Protein AF-A0A1J3E234-F1 (afdb_monomer_lite)

Secondary structure (DSSP, 8-state):
-PPPP-TT-TT--EEE-TT-TT--SPPP--TT--EEE-TT-------GGGGG-TT--EEE-TT-TT-------GGG-TT--EEE-TT-TT--------TT-SEEE---

Sequence (108 aa):
QSFPDTEHLDHLQVLNLCGCIGITIFPEVPPNIKELCLKGTSITEIPATIESLSRLVKLDLGNCKELLDFLVKIHNMESLEFLNLSGCTALKSFPEIPKRVGSFQYLI

Foldseek 3Di:
DADDDAQPVPPAAEDAPAQVQVHQDDHDHHLNHAEDAPHNYCHQEDDLCVCSNLNHQEDHHHLNCNHQEDPHANQNNVNHQYDHHHNNNNYDDDHPHHPHNPDYDDDD

Radius of gyration: 12.77 Å; chains: 1; bounding box: 26×24×30 Å

Organism: Noccaea caerulescens (NCBI:txid107243)

pLDDT: mean 84.5, std 12.49, range [46.28, 97.06]

Structure (mmCIF, N/CA/C/O backbone):
data_AF-A0A1J3E234-F1
#
_entry.id   AF-A0A1J3E234-F1
#
loop_
_atom_site.group_PDB
_atom_site.id
_atom_site.type_symbol
_atom_site.label_atom_id
_atom_site.label_alt_id
_atom_site.label_comp_id
_atom_site.label_asym_id
_atom_site.label_entity_id
_atom_site.label_seq_id
_atom_site.pdbx_PDB_ins_code
_atom_site.Cartn_x
_atom_site.Cartn_y
_atom_site.Cartn_z
_atom_site.occupancy
_atom_site.B_iso_or_equiv
_atom_site.auth_seq_id
_atom_site.auth_comp_id
_atom_site.auth_asym_id
_atom_site.auth_atom_id
_atom_site.pdbx_PDB_model_num
ATOM 1 N N . GLN A 1 1 ? 11.763 -3.951 -12.484 1.00 50.84 1 GLN A N 1
ATOM 2 C CA . GLN A 1 1 ? 11.201 -3.200 -13.634 1.00 50.84 1 GLN A CA 1
ATOM 3 C C . GLN A 1 1 ? 10.117 -2.302 -13.071 1.00 50.84 1 GLN A C 1
ATOM 5 O O . GLN A 1 1 ? 9.382 -2.769 -12.208 1.00 50.84 1 GLN A O 1
ATOM 10 N N . SER A 1 2 ? 10.044 -1.037 -13.483 1.00 59.34 2 SER A N 1
ATOM 11 C CA . SER A 1 2 ? 8.923 -0.179 -13.093 1.00 59.34 2 SER A CA 1
ATOM 12 C C . SER A 1 2 ? 7.654 -0.633 -13.813 1.00 59.34 2 SER A C 1
ATOM 14 O O . SER A 1 2 ? 7.700 -1.127 -14.942 1.00 59.34 2 SER A O 1
ATOM 16 N N . PHE A 1 3 ? 6.528 -0.512 -13.123 1.00 67.56 3 PHE A N 1
ATOM 17 C CA . PHE A 1 3 ? 5.208 -0.669 -13.717 1.00 67.56 3 PHE A CA 1
ATOM 18 C C . PHE A 1 3 ? 4.965 0.476 -14.732 1.00 67.56 3 PHE A C 1
ATOM 20 O O . PHE A 1 3 ? 5.539 1.552 -14.544 1.00 67.56 3 PHE A O 1
ATOM 27 N N . PRO A 1 4 ? 4.198 0.269 -15.825 1.00 71.44 4 PRO A N 1
ATOM 28 C CA . PRO A 1 4 ? 3.893 1.333 -16.779 1.00 71.44 4 PRO A CA 1
ATOM 29 C C . PRO A 1 4 ? 3.143 2.486 -16.108 1.00 71.44 4 PRO A C 1
ATOM 31 O O . PRO A 1 4 ? 2.423 2.271 -15.136 1.00 71.44 4 PRO A O 1
ATOM 34 N N . ASP A 1 5 ? 3.276 3.686 -16.666 1.00 74.00 5 ASP A N 1
ATOM 35 C CA . ASP A 1 5 ? 2.513 4.854 -16.231 1.00 74.00 5 ASP A CA 1
ATOM 36 C C . ASP A 1 5 ? 1.001 4.590 -16.371 1.00 74.00 5 ASP A C 1
ATOM 38 O O . ASP A 1 5 ? 0.520 4.152 -17.423 1.00 74.00 5 ASP A O 1
ATOM 42 N N . THR A 1 6 ? 0.260 4.827 -15.285 1.00 78.88 6 THR A N 1
ATOM 43 C CA . THR A 1 6 ? -1.203 4.702 -15.242 1.00 78.88 6 THR A CA 1
ATOM 44 C C . THR A 1 6 ? -1.921 5.982 -14.831 1.00 78.88 6 THR A C 1
ATOM 46 O O . THR A 1 6 ? -3.145 5.957 -14.694 1.00 78.88 6 THR A O 1
ATOM 49 N N . GLU A 1 7 ? -1.211 7.107 -14.702 1.00 72.88 7 GLU A N 1
ATOM 50 C CA . GLU A 1 7 ? -1.788 8.386 -14.267 1.00 72.88 7 GLU A CA 1
ATOM 51 C C . GLU A 1 7 ? -2.931 8.851 -15.177 1.00 72.88 7 GLU A C 1
ATOM 53 O O . GLU A 1 7 ? -3.922 9.399 -14.705 1.00 72.88 7 GLU A O 1
ATOM 58 N N . HIS A 1 8 ? -2.833 8.549 -16.473 1.00 82.12 8 HIS A N 1
ATOM 59 C CA . HIS A 1 8 ? -3.806 8.929 -17.500 1.00 82.12 8 HIS A CA 1
ATOM 60 C C . HIS A 1 8 ? -5.032 8.000 -17.578 1.00 82.12 8 HIS A C 1
ATOM 62 O O . HIS A 1 8 ? -5.911 8.186 -18.422 1.00 82.12 8 HIS A O 1
ATOM 68 N N . LEU A 1 9 ? -5.093 6.945 -16.758 1.00 87.12 9 LEU A N 1
ATOM 69 C CA . LEU A 1 9 ? -6.193 5.982 -16.778 1.00 87.12 9 LEU A CA 1
ATOM 70 C C . LEU A 1 9 ? -7.340 6.445 -15.868 1.00 87.12 9 LEU A C 1
ATOM 72 O O . LEU A 1 9 ? -7.678 5.796 -14.876 1.00 87.12 9 LEU A O 1
ATOM 76 N N . ASP A 1 10 ? -8.004 7.533 -16.262 1.00 85.25 10 ASP A N 1
ATOM 77 C CA . ASP A 1 10 ? -9.043 8.248 -15.491 1.00 85.25 10 ASP A CA 1
ATOM 78 C C . ASP A 1 10 ? -10.262 7.400 -15.078 1.00 85.25 10 ASP A C 1
ATOM 80 O O . ASP A 1 10 ? -11.072 7.789 -14.226 1.00 85.25 10 ASP A O 1
ATOM 84 N N . HIS A 1 11 ? -10.407 6.201 -15.646 1.00 92.19 11 HIS A N 1
ATOM 85 C CA . HIS A 1 11 ? -11.463 5.242 -15.314 1.00 92.19 11 HIS A CA 1
ATOM 86 C C . HIS A 1 11 ? -10.972 3.976 -14.596 1.00 92.19 11 HIS A C 1
ATOM 88 O O . HIS A 1 11 ? -11.803 3.162 -14.185 1.00 92.19 11 HIS A O 1
ATOM 94 N N . LEU A 1 12 ? -9.660 3.801 -14.412 1.00 93.69 12 LEU A N 1
ATOM 95 C CA . LEU A 1 12 ? -9.089 2.657 -13.707 1.00 93.69 12 LEU A CA 1
ATOM 96 C C . LEU A 1 12 ? -9.463 2.668 -12.219 1.00 93.69 12 LEU A C 1
ATOM 98 O O . LEU A 1 12 ? -8.994 3.491 -11.444 1.00 93.69 12 LEU A O 1
ATOM 102 N N . GLN A 1 13 ? -10.292 1.712 -11.806 1.00 96.12 13 GLN A N 1
ATOM 103 C CA . GLN A 1 13 ? -10.716 1.570 -10.405 1.00 96.12 13 GLN A CA 1
ATOM 104 C C . GLN A 1 13 ? -10.056 0.389 -9.694 1.00 96.12 13 GLN A C 1
ATOM 106 O O . GLN A 1 13 ? -10.007 0.369 -8.468 1.00 96.12 13 GLN A O 1
ATOM 111 N N . VAL A 1 14 ? -9.561 -0.595 -10.443 1.00 96.56 14 VAL A N 1
ATOM 112 C CA . VAL A 1 14 ? -8.983 -1.823 -9.896 1.00 96.56 14 VAL A CA 1
ATOM 113 C C . VAL A 1 14 ? -7.655 -2.078 -10.580 1.00 96.56 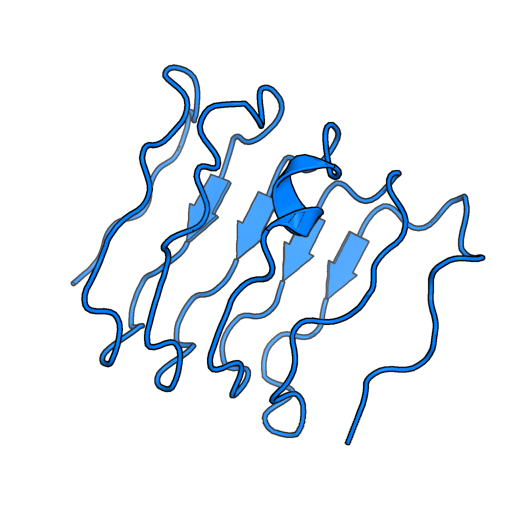14 VAL A C 1
ATOM 115 O O . VAL A 1 14 ? -7.605 -2.191 -11.805 1.00 96.56 14 VAL A O 1
ATOM 118 N N . LEU A 1 15 ? -6.599 -2.208 -9.784 1.00 95.06 15 LEU A N 1
ATOM 119 C CA . LEU A 1 15 ? -5.277 -2.589 -10.251 1.00 95.06 15 LEU A CA 1
ATOM 120 C C . LEU A 1 15 ? -4.802 -3.820 -9.479 1.00 95.06 15 LEU A C 1
ATOM 122 O O . LEU A 1 15 ? -4.666 -3.802 -8.255 1.00 95.06 15 LEU A O 1
ATOM 126 N N . ASN A 1 16 ? -4.554 -4.905 -10.210 1.00 95.88 16 ASN A N 1
ATOM 127 C CA . ASN A 1 16 ? -4.073 -6.160 -9.654 1.00 95.88 16 ASN A CA 1
ATOM 128 C C . ASN A 1 16 ? -2.667 -6.466 -10.173 1.00 95.88 16 ASN A C 1
ATOM 130 O O . ASN A 1 16 ? -2.484 -6.726 -11.360 1.00 95.88 16 ASN A O 1
ATOM 134 N N . LEU A 1 17 ? -1.705 -6.467 -9.255 1.00 95.19 17 LEU A N 1
ATOM 135 C CA . LEU A 1 17 ? -0.300 -6.791 -9.488 1.00 95.19 17 LEU A CA 1
ATOM 136 C C . LEU A 1 17 ? 0.166 -7.915 -8.554 1.00 95.19 17 LEU A C 1
ATOM 138 O O . LEU A 1 17 ? 1.354 -8.021 -8.237 1.00 95.19 17 LEU A O 1
ATOM 142 N N . CYS A 1 18 ? -0.767 -8.745 -8.068 1.00 96.00 18 CYS A N 1
ATOM 143 C CA . CYS A 1 18 ? -0.426 -9.812 -7.143 1.00 96.00 18 CYS A CA 1
ATOM 144 C C . CYS A 1 18 ? 0.622 -10.7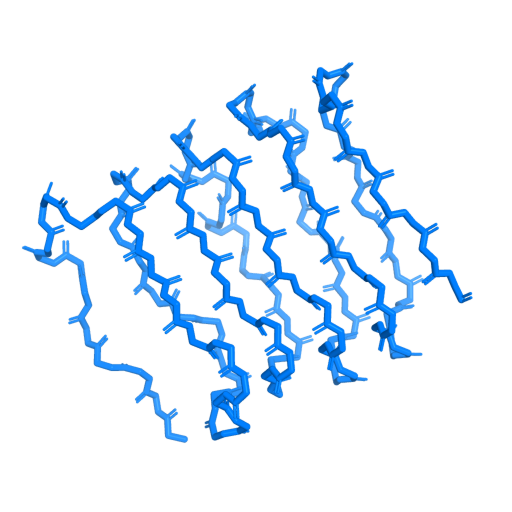55 -7.788 1.00 96.00 18 CYS A C 1
ATOM 146 O O . CYS A 1 18 ? 0.449 -11.222 -8.914 1.00 96.00 18 CYS A O 1
ATOM 148 N N . GLY A 1 19 ? 1.692 -11.076 -7.060 1.00 95.56 19 GLY A N 1
ATOM 149 C CA . GLY A 1 19 ? 2.755 -11.991 -7.493 1.00 95.56 19 GLY A CA 1
ATOM 150 C C . GLY A 1 19 ? 3.759 -11.399 -8.486 1.00 95.56 19 GLY A C 1
ATOM 151 O O . GLY A 1 19 ? 4.657 -12.113 -8.938 1.00 95.56 19 GLY A O 1
ATOM 152 N N . CYS A 1 20 ? 3.656 -10.111 -8.823 1.00 94.44 20 CYS A N 1
ATOM 153 C CA . CYS A 1 20 ? 4.624 -9.427 -9.676 1.00 94.44 20 CYS A CA 1
ATOM 154 C C . CYS A 1 20 ? 5.927 -9.126 -8.909 1.00 94.44 20 CYS A C 1
ATOM 156 O O . CYS A 1 20 ? 6.202 -7.983 -8.555 1.00 94.44 20 CYS A O 1
ATOM 158 N N . ILE A 1 21 ? 6.766 -10.144 -8.692 1.00 91.62 21 ILE A N 1
ATOM 159 C CA . ILE A 1 21 ? 8.034 -10.037 -7.936 1.00 91.62 21 ILE A CA 1
ATOM 160 C C . ILE A 1 21 ? 9.030 -9.014 -8.512 1.00 91.62 21 ILE A C 1
ATOM 162 O O . ILE A 1 21 ? 9.919 -8.545 -7.816 1.00 91.62 21 ILE A O 1
ATOM 166 N N . GLY A 1 22 ? 8.892 -8.648 -9.791 1.00 92.62 22 GLY A N 1
ATOM 167 C CA . GLY A 1 22 ? 9.731 -7.630 -10.429 1.00 92.62 22 GLY A CA 1
ATOM 168 C C . GLY A 1 22 ? 9.382 -6.188 -10.046 1.00 92.62 22 GLY A C 1
ATOM 169 O O . GLY A 1 22 ? 10.123 -5.278 -10.437 1.00 92.62 22 GLY A O 1
ATOM 170 N N . ILE A 1 23 ? 8.268 -5.986 -9.331 1.00 92.12 23 ILE A N 1
ATOM 171 C CA . ILE A 1 23 ? 7.819 -4.698 -8.802 1.00 92.12 23 ILE A CA 1
ATOM 172 C C . ILE A 1 23 ? 8.438 -4.517 -7.421 1.00 92.12 23 ILE A C 1
ATOM 174 O O . ILE A 1 23 ? 8.037 -5.159 -6.452 1.00 92.12 23 ILE A O 1
ATOM 178 N N . THR A 1 24 ? 9.435 -3.642 -7.372 1.00 92.25 24 THR A N 1
ATOM 179 C CA . THR A 1 24 ? 10.195 -3.299 -6.163 1.00 92.25 24 THR A CA 1
ATOM 180 C C . THR A 1 24 ? 9.910 -1.881 -5.675 1.00 92.25 24 THR A C 1
ATOM 182 O O . THR A 1 24 ? 10.256 -1.524 -4.557 1.00 92.25 24 THR A O 1
ATOM 185 N N . ILE A 1 25 ? 9.277 -1.066 -6.520 1.00 90.38 25 ILE A N 1
ATOM 186 C CA . ILE A 1 25 ? 8.874 0.311 -6.238 1.00 90.38 25 ILE A CA 1
ATOM 187 C C . ILE A 1 25 ? 7.349 0.336 -6.253 1.00 90.38 25 ILE A C 1
ATOM 189 O O . ILE A 1 25 ? 6.733 -0.306 -7.109 1.00 90.38 25 ILE A O 1
ATOM 193 N N . PHE A 1 26 ? 6.745 1.054 -5.308 1.00 90.75 26 PHE A N 1
ATOM 194 C CA . PHE A 1 26 ? 5.300 1.243 -5.283 1.00 90.75 26 PHE A CA 1
ATOM 195 C C . PHE A 1 26 ? 4.832 1.898 -6.599 1.00 90.75 26 PHE A C 1
ATOM 197 O O . PHE A 1 26 ? 5.424 2.896 -7.010 1.00 90.75 26 PHE A O 1
ATOM 204 N N . PRO A 1 27 ? 3.813 1.354 -7.288 1.00 89.44 27 PRO A N 1
ATOM 205 C CA . PRO A 1 27 ? 3.375 1.899 -8.568 1.00 89.44 27 PRO A CA 1
ATOM 206 C C . PRO A 1 27 ? 2.676 3.250 -8.393 1.00 89.44 27 PRO A C 1
ATOM 208 O O . PRO A 1 27 ? 1.854 3.419 -7.492 1.00 89.44 27 PRO A O 1
ATOM 211 N N . GLU A 1 28 ? 2.947 4.188 -9.296 1.00 87.50 28 GLU A N 1
ATOM 212 C CA . GLU A 1 28 ? 2.128 5.391 -9.443 1.00 87.50 28 GLU A CA 1
ATOM 213 C C . GLU A 1 28 ? 0.768 4.991 -10.026 1.00 87.50 28 GLU A C 1
ATOM 215 O O . GLU A 1 28 ? 0.687 4.309 -11.053 1.00 87.50 28 GLU A O 1
ATOM 220 N N . VAL A 1 29 ? -0.303 5.356 -9.319 1.00 89.69 29 VAL A N 1
ATOM 221 C CA . VAL A 1 29 ? -1.682 4.976 -9.643 1.00 89.69 29 VAL A CA 1
ATOM 222 C C . VAL A 1 29 ? -2.584 6.206 -9.639 1.00 89.69 29 VAL A C 1
ATOM 224 O O . VAL A 1 29 ? -2.380 7.110 -8.824 1.00 89.69 29 VAL A O 1
ATOM 227 N N . PRO A 1 30 ? -3.604 6.249 -10.509 1.00 90.19 30 PRO A N 1
ATOM 228 C CA . PRO A 1 30 ? -4.480 7.404 -10.603 1.00 90.19 30 PRO A CA 1
ATOM 229 C C . PRO A 1 30 ? -5.395 7.519 -9.362 1.00 90.19 30 PRO A C 1
ATOM 231 O O . PRO A 1 30 ? -5.736 6.516 -8.721 1.00 90.19 30 PRO A O 1
ATOM 234 N N . PRO A 1 31 ? -5.847 8.736 -9.002 1.00 89.31 31 PRO A N 1
ATOM 235 C CA . PRO A 1 31 ? -6.563 9.005 -7.745 1.00 89.31 31 PRO A CA 1
ATOM 236 C C . PRO A 1 31 ? -7.972 8.387 -7.675 1.00 89.31 31 PRO A C 1
ATOM 238 O O . PRO A 1 31 ? -8.617 8.372 -6.625 1.00 89.31 31 PRO A O 1
ATOM 241 N N . ASN A 1 32 ? -8.488 7.896 -8.801 1.00 93.00 32 ASN A N 1
ATOM 242 C CA . ASN A 1 32 ? -9.776 7.216 -8.925 1.00 93.00 32 ASN A CA 1
ATOM 243 C C . ASN A 1 32 ? -9.734 5.728 -8.526 1.00 93.00 32 ASN A C 1
ATOM 245 O O . ASN A 1 32 ? -10.800 5.098 -8.497 1.00 93.00 32 ASN A O 1
ATOM 249 N N . ILE A 1 33 ? -8.550 5.186 -8.216 1.00 94.94 33 ILE A N 1
ATOM 250 C CA . ILE A 1 33 ? -8.374 3.793 -7.812 1.00 94.94 33 ILE A CA 1
ATOM 251 C C . ILE A 1 33 ? -9.160 3.483 -6.527 1.00 94.94 33 ILE A C 1
ATOM 253 O O . ILE A 1 33 ? -9.217 4.277 -5.587 1.00 94.94 33 ILE A O 1
ATOM 257 N N . LYS A 1 34 ? -9.786 2.307 -6.496 1.00 96.50 34 LYS A N 1
ATOM 258 C CA . LYS A 1 34 ? -10.566 1.784 -5.366 1.00 96.50 34 LYS A CA 1
ATOM 259 C C . LYS A 1 34 ? -9.966 0.510 -4.793 1.00 96.50 34 LYS A C 1
ATOM 261 O O . LYS A 1 34 ? -10.027 0.303 -3.586 1.00 96.50 34 LYS A O 1
ATOM 266 N N . GLU A 1 35 ? -9.378 -0.330 -5.637 1.00 96.94 35 GLU A N 1
ATOM 267 C CA . GLU A 1 35 ? -8.738 -1.570 -5.208 1.00 96.94 35 GLU A CA 1
ATOM 268 C C . GLU A 1 35 ? -7.327 -1.680 -5.776 1.00 96.94 35 GLU A C 1
ATOM 270 O O . GLU A 1 35 ? -7.128 -1.602 -6.991 1.00 96.94 35 GLU A O 1
ATOM 275 N N . LEU A 1 36 ? -6.362 -1.914 -4.890 1.00 95.75 36 LEU A N 1
ATOM 276 C CA . LEU A 1 36 ? -4.961 -2.116 -5.234 1.00 95.75 36 LEU A CA 1
ATOM 277 C C . LEU A 1 36 ? -4.457 -3.421 -4.604 1.00 95.75 36 LEU A C 1
ATOM 279 O O . LEU A 1 36 ? -4.351 -3.527 -3.379 1.00 95.75 36 LEU A O 1
ATOM 283 N N . CYS A 1 37 ? -4.146 -4.422 -5.438 1.00 97.06 37 CYS A N 1
ATOM 284 C CA . CYS A 1 37 ? -3.425 -5.620 -4.997 1.00 97.06 37 CYS A CA 1
ATOM 285 C C . CYS A 1 37 ? -1.948 -5.532 -5.367 1.00 97.06 37 CYS A C 1
ATOM 287 O O . CYS A 1 37 ? -1.598 -5.560 -6.545 1.00 97.06 37 CYS A O 1
ATOM 289 N N . LEU A 1 38 ? -1.098 -5.539 -4.347 1.00 95.81 38 LEU A N 1
ATOM 290 C CA . LEU A 1 38 ? 0.357 -5.659 -4.429 1.00 95.81 38 LEU A CA 1
ATOM 291 C C . LEU A 1 38 ? 0.859 -6.918 -3.706 1.00 95.81 38 LEU A C 1
ATOM 293 O O . LEU A 1 38 ? 2.054 -7.065 -3.464 1.00 95.81 38 LEU A O 1
ATOM 297 N N . LYS A 1 39 ? -0.046 -7.842 -3.361 1.00 96.25 39 LYS A N 1
ATOM 298 C CA . LYS A 1 39 ? 0.258 -9.076 -2.637 1.00 96.25 39 LYS A CA 1
ATOM 299 C C . LYS A 1 39 ? 1.406 -9.844 -3.295 1.00 96.25 39 LYS A C 1
ATOM 301 O O . LYS A 1 39 ? 1.302 -10.234 -4.454 1.00 96.25 39 LYS A O 1
ATOM 306 N N . GLY A 1 40 ? 2.462 -10.143 -2.546 1.00 96.56 40 GLY A N 1
ATOM 307 C CA . GLY A 1 40 ? 3.602 -10.931 -3.020 1.00 96.56 40 GLY A CA 1
ATOM 308 C C . GLY A 1 40 ? 4.500 -10.202 -4.022 1.00 96.56 40 GLY A C 1
ATOM 309 O O . GLY A 1 40 ? 5.216 -10.863 -4.771 1.00 96.56 40 GLY A O 1
ATOM 310 N N . THR A 1 41 ? 4.442 -8.870 -4.066 1.00 96.12 41 THR A N 1
ATOM 311 C CA . THR A 1 41 ? 5.460 -8.041 -4.732 1.00 96.12 41 THR A CA 1
ATOM 312 C C . THR A 1 41 ? 6.690 -7.872 -3.829 1.00 96.12 41 THR A C 1
ATOM 314 O O . THR A 1 41 ? 6.651 -8.203 -2.640 1.00 96.12 41 THR A O 1
ATOM 317 N N . SER A 1 42 ? 7.784 -7.351 -4.388 1.00 95.38 42 SER A N 1
ATOM 318 C CA . SER A 1 42 ? 9.033 -7.057 -3.666 1.00 95.38 42 SER A CA 1
ATOM 319 C C . SER A 1 42 ? 9.148 -5.573 -3.302 1.00 95.38 42 SER A C 1
ATOM 321 O O . SER A 1 42 ? 10.247 -5.032 -3.220 1.00 95.38 42 SER A O 1
ATOM 323 N N . ILE A 1 43 ? 8.020 -4.877 -3.124 1.00 93.44 43 ILE A N 1
ATOM 324 C CA . ILE A 1 43 ? 8.037 -3.482 -2.677 1.00 93.44 43 ILE A CA 1
ATOM 325 C C . ILE A 1 43 ? 8.699 -3.374 -1.301 1.00 93.44 43 ILE A C 1
ATOM 327 O O . ILE A 1 43 ? 8.430 -4.174 -0.402 1.00 93.44 43 ILE A O 1
ATOM 331 N N . THR A 1 44 ? 9.550 -2.367 -1.139 1.00 91.75 44 THR A N 1
ATOM 332 C CA . THR A 1 44 ? 10.294 -2.140 0.108 1.00 91.75 44 THR A CA 1
ATOM 333 C C . THR A 1 44 ? 9.680 -1.050 0.976 1.00 91.75 44 THR A C 1
ATOM 335 O O . THR A 1 44 ? 9.878 -1.042 2.191 1.00 91.75 44 THR A O 1
ATOM 338 N N . GLU A 1 45 ? 8.921 -0.143 0.363 1.00 89.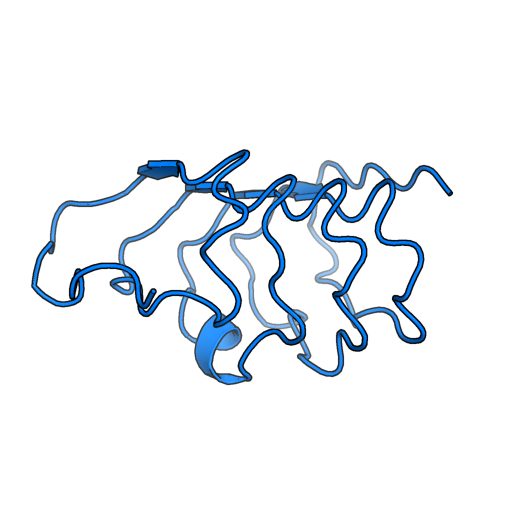88 45 GLU A N 1
ATOM 339 C CA . GLU A 1 45 ? 8.323 1.024 1.004 1.00 89.88 45 GLU A CA 1
ATOM 340 C C . GLU A 1 45 ? 6.978 1.395 0.369 1.00 89.88 45 GLU A C 1
ATOM 342 O O . GLU A 1 45 ? 6.676 1.028 -0.770 1.00 89.88 45 GLU A O 1
ATOM 347 N N . ILE A 1 46 ? 6.179 2.148 1.125 1.00 88.69 46 ILE A N 1
ATOM 348 C CA . ILE A 1 46 ? 4.942 2.771 0.656 1.00 88.69 46 ILE A CA 1
ATOM 349 C C . ILE A 1 46 ? 5.160 4.287 0.670 1.00 88.69 46 ILE A C 1
ATOM 351 O O . ILE A 1 46 ? 5.585 4.820 1.698 1.00 88.69 46 ILE A O 1
ATOM 355 N N . PRO A 1 47 ? 4.876 5.002 -0.429 1.00 87.25 47 PRO A N 1
ATOM 356 C CA . PRO A 1 47 ? 5.087 6.437 -0.496 1.00 87.25 47 PRO A CA 1
ATOM 357 C C . PRO A 1 47 ? 4.016 7.186 0.304 1.00 87.25 47 PRO A C 1
ATOM 359 O O . PRO A 1 47 ? 2.853 6.783 0.353 1.00 87.25 47 PRO A O 1
ATOM 362 N N . ALA A 1 48 ? 4.384 8.341 0.865 1.00 83.50 48 ALA A N 1
ATOM 363 C CA . ALA A 1 48 ? 3.447 9.220 1.574 1.00 83.50 48 ALA A CA 1
ATOM 364 C C . ALA A 1 48 ? 2.275 9.685 0.685 1.00 83.50 48 ALA A C 1
ATOM 366 O O . ALA A 1 48 ? 1.184 9.964 1.175 1.00 83.50 48 ALA A O 1
ATOM 367 N N . THR A 1 49 ? 2.471 9.711 -0.638 1.00 85.06 49 THR A N 1
ATOM 368 C CA . THR A 1 49 ? 1.439 10.062 -1.621 1.00 85.06 49 THR A CA 1
ATOM 369 C C . THR A 1 49 ? 0.257 9.096 -1.641 1.00 85.06 49 THR A C 1
ATOM 371 O O . THR A 1 49 ? -0.792 9.471 -2.163 1.00 85.06 49 THR A O 1
ATOM 374 N N . ILE A 1 50 ? 0.350 7.904 -1.035 1.00 88.31 50 ILE A N 1
ATOM 375 C CA . ILE A 1 50 ? -0.795 6.987 -0.911 1.00 88.31 50 ILE A CA 1
ATOM 376 C C . ILE A 1 50 ? -1.984 7.635 -0.177 1.00 88.31 50 ILE A C 1
ATOM 378 O O . ILE A 1 50 ? -3.131 7.291 -0.452 1.00 88.31 50 ILE A O 1
ATOM 382 N N . GLU A 1 51 ? -1.734 8.623 0.695 1.00 86.12 51 GLU A N 1
ATOM 383 C CA . GLU A 1 51 ? -2.780 9.388 1.388 1.00 86.12 51 GLU A CA 1
ATOM 384 C C . GLU A 1 51 ? -3.670 10.181 0.412 1.00 86.12 51 GLU A C 1
ATOM 386 O O . GLU A 1 51 ? -4.821 10.479 0.725 1.00 86.12 51 GLU A O 1
ATOM 391 N N . SER A 1 52 ? -3.176 10.479 -0.798 1.00 87.12 52 SER A N 1
ATOM 392 C CA . SER A 1 52 ? -3.960 11.139 -1.853 1.00 87.12 52 SER A CA 1
ATOM 393 C C . SER A 1 52 ? -5.015 10.225 -2.490 1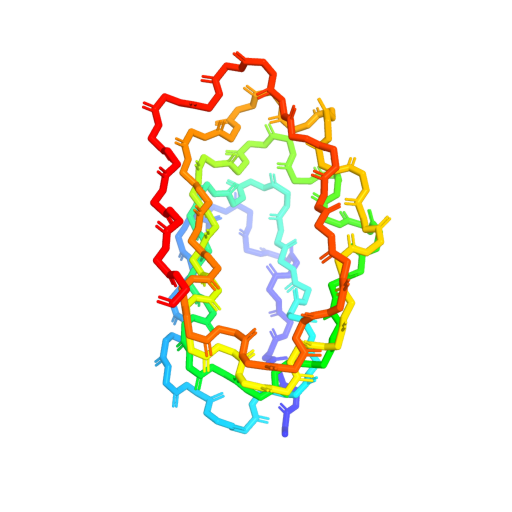.00 87.12 52 SER A C 1
ATOM 395 O O . SER A 1 52 ? -5.964 10.718 -3.109 1.00 87.12 52 SER A O 1
ATOM 397 N N . LEU A 1 53 ? -4.910 8.903 -2.297 1.00 90.69 53 LEU A N 1
ATOM 398 C CA . LEU A 1 53 ? -5.848 7.906 -2.817 1.00 90.69 53 LEU A CA 1
ATOM 399 C C . LEU A 1 53 ? -7.118 7.844 -1.954 1.00 90.69 53 LEU A C 1
ATOM 401 O O . LEU A 1 53 ? -7.486 6.808 -1.403 1.00 90.69 53 LEU A O 1
ATOM 405 N N . SER A 1 54 ? -7.817 8.975 -1.853 1.00 89.25 54 SER A N 1
ATOM 406 C CA . SER A 1 54 ? -9.014 9.174 -1.018 1.00 89.25 54 SER A CA 1
ATOM 407 C C . SER A 1 54 ? -10.173 8.215 -1.322 1.00 89.25 54 SER A C 1
ATOM 409 O O . SER A 1 54 ? -11.067 8.049 -0.492 1.00 89.25 54 SER A O 1
ATOM 411 N N . ARG A 1 55 ? -10.167 7.574 -2.498 1.00 93.31 55 ARG A N 1
ATOM 412 C CA . ARG A 1 55 ? -11.187 6.615 -2.956 1.00 93.31 55 ARG A CA 1
ATOM 413 C C . ARG A 1 55 ? -10.782 5.154 -2.767 1.00 93.31 55 ARG A C 1
ATOM 415 O O . ARG A 1 55 ? -11.587 4.279 -3.085 1.00 93.31 55 ARG A O 1
ATOM 422 N N . LEU A 1 56 ? -9.572 4.887 -2.271 1.00 93.62 56 LEU A N 1
ATOM 423 C CA . LEU A 1 56 ? -9.077 3.533 -2.067 1.00 93.62 56 LEU A CA 1
ATOM 424 C C . LEU A 1 56 ? -9.868 2.852 -0.947 1.00 93.62 56 LEU A C 1
ATOM 426 O O . LEU A 1 56 ? -9.846 3.291 0.198 1.00 93.62 56 LEU A O 1
ATOM 430 N N . VAL A 1 57 ? -10.546 1.764 -1.298 1.00 93.88 57 VAL A N 1
ATOM 431 C CA . VAL A 1 57 ? -11.339 0.920 -0.396 1.00 93.88 57 VAL A CA 1
ATOM 432 C C . VAL A 1 57 ? -10.534 -0.290 0.067 1.00 93.88 57 VAL A C 1
ATOM 434 O O . VAL A 1 57 ? -10.662 -0.732 1.209 1.00 93.88 57 VAL A O 1
ATOM 437 N N . LYS A 1 58 ? -9.666 -0.815 -0.803 1.00 93.12 58 LYS A N 1
ATOM 438 C CA . LYS A 1 58 ? -8.921 -2.050 -0.562 1.00 93.12 58 LYS A CA 1
ATOM 439 C C . LYS A 1 58 ? -7.449 -1.909 -0.924 1.00 93.12 58 LYS A C 1
ATOM 441 O O . LYS A 1 58 ? -7.119 -1.650 -2.082 1.00 93.12 58 LYS A O 1
ATOM 446 N N . LEU A 1 59 ? -6.586 -2.197 0.047 1.00 93.25 59 L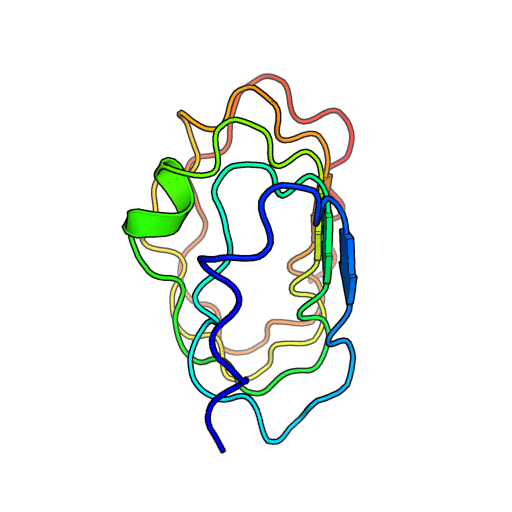EU A N 1
ATOM 447 C CA . LEU A 1 59 ? -5.141 -2.313 -0.129 1.00 93.25 59 LEU A CA 1
ATOM 448 C C . LEU A 1 59 ? -4.662 -3.695 0.336 1.00 93.25 59 LEU A C 1
ATOM 450 O O . LEU A 1 59 ? -4.689 -4.006 1.528 1.00 93.25 59 LEU A O 1
ATOM 454 N N . ASP A 1 60 ? -4.226 -4.538 -0.601 1.00 94.62 60 ASP A N 1
ATOM 455 C CA . ASP A 1 60 ? -3.671 -5.863 -0.296 1.00 94.62 60 ASP A CA 1
ATOM 456 C C . ASP A 1 60 ? -2.154 -5.885 -0.510 1.00 94.62 60 ASP A C 1
ATOM 458 O O . ASP A 1 60 ? -1.682 -5.875 -1.646 1.00 94.62 60 ASP A O 1
ATOM 462 N N . LEU A 1 61 ? -1.402 -5.930 0.588 1.00 93.44 61 LEU A N 1
ATOM 463 C CA . LEU A 1 61 ? 0.062 -5.995 0.636 1.00 93.44 61 LEU A CA 1
ATOM 464 C C . LEU A 1 61 ? 0.538 -7.339 1.210 1.00 93.44 61 LEU A C 1
ATOM 466 O O . LEU A 1 61 ? 1.680 -7.458 1.647 1.00 93.44 61 LEU A O 1
ATOM 470 N N . GLY A 1 62 ? -0.326 -8.359 1.257 1.00 93.75 62 GLY A N 1
ATOM 471 C CA . GLY A 1 62 ? 0.032 -9.638 1.865 1.00 93.75 62 GLY A CA 1
ATOM 472 C C . GLY A 1 62 ? 1.282 -10.254 1.224 1.00 93.75 62 GLY A C 1
ATOM 473 O O . GLY A 1 62 ? 1.474 -10.190 0.016 1.00 93.75 62 GLY A O 1
ATOM 474 N N . ASN A 1 63 ? 2.134 -10.902 2.007 1.00 94.94 63 ASN A N 1
ATOM 475 C CA . ASN A 1 63 ? 3.394 -11.505 1.572 1.0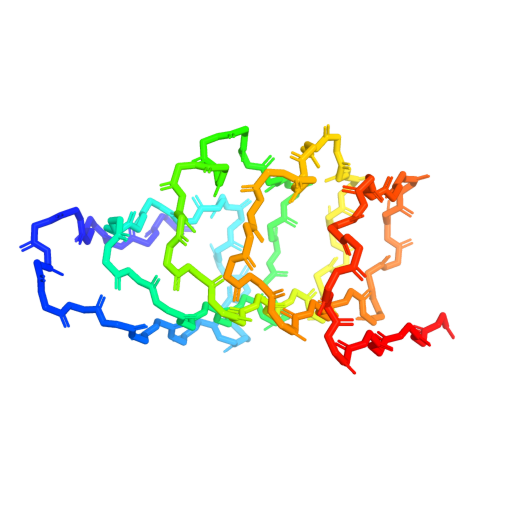0 94.94 63 ASN A CA 1
ATOM 476 C C . ASN A 1 63 ? 4.388 -10.532 0.903 1.00 94.94 63 ASN A C 1
ATOM 478 O O . ASN A 1 63 ? 5.291 -11.002 0.209 1.00 94.94 63 ASN A O 1
ATOM 482 N N . CYS A 1 64 ? 4.276 -9.213 1.104 1.00 94.31 64 CYS A N 1
ATOM 483 C CA . CYS A 1 64 ? 5.339 -8.267 0.745 1.00 94.31 64 CYS A CA 1
ATOM 484 C C . CYS A 1 64 ? 6.489 -8.384 1.756 1.00 94.31 64 CYS A C 1
ATOM 486 O O . CYS A 1 64 ? 6.604 -7.617 2.709 1.00 94.31 64 CYS A O 1
ATOM 488 N N . LYS A 1 65 ? 7.324 -9.413 1.587 1.00 93.94 65 LYS A N 1
ATOM 489 C CA . LYS A 1 65 ? 8.347 -9.815 2.570 1.00 93.94 65 LYS A CA 1
ATOM 490 C C . LYS A 1 65 ? 9.489 -8.818 2.731 1.00 93.94 65 LYS A C 1
ATOM 492 O O . LYS A 1 65 ? 10.169 -8.875 3.748 1.00 93.94 65 LYS A O 1
ATOM 497 N N . GLU A 1 66 ? 9.695 -7.956 1.740 1.00 94.25 66 GLU A N 1
ATOM 498 C CA . GLU A 1 66 ? 10.742 -6.928 1.714 1.00 94.25 66 GLU A CA 1
ATOM 499 C C . GLU A 1 66 ? 10.244 -5.563 2.205 1.00 94.25 66 GLU A C 1
ATOM 501 O O . GLU A 1 66 ? 11.049 -4.649 2.356 1.00 94.25 66 GLU A O 1
ATOM 506 N N . LEU A 1 67 ? 8.943 -5.426 2.491 1.00 92.25 67 LEU A N 1
ATOM 507 C CA . LEU A 1 67 ? 8.356 -4.188 2.990 1.00 92.25 67 LEU A CA 1
ATOM 508 C C . LEU A 1 67 ? 8.914 -3.892 4.386 1.00 92.25 67 LEU A C 1
ATOM 510 O O . LEU A 1 67 ? 8.574 -4.576 5.352 1.00 92.25 67 LEU A O 1
ATOM 514 N N . LEU A 1 68 ? 9.792 -2.895 4.478 1.00 87.44 68 LEU A N 1
ATOM 515 C CA . LEU A 1 68 ? 10.507 -2.552 5.709 1.00 87.44 68 LEU A CA 1
ATOM 516 C C . LEU A 1 68 ? 9.666 -1.677 6.624 1.00 87.44 68 LEU A C 1
ATOM 518 O O . LEU A 1 68 ? 9.723 -1.812 7.851 1.00 87.44 68 LEU A O 1
ATOM 522 N N . ASP A 1 69 ? 8.913 -0.766 6.015 1.00 73.31 69 ASP A N 1
ATOM 523 C CA . ASP A 1 69 ? 8.310 0.327 6.744 1.00 73.31 69 ASP A CA 1
ATOM 524 C C . ASP A 1 69 ? 6.908 0.667 6.258 1.00 73.31 69 ASP A C 1
ATOM 526 O O . ASP A 1 69 ? 6.601 0.668 5.064 1.00 73.31 69 ASP A O 1
ATOM 530 N N . PHE A 1 70 ? 6.076 1.006 7.234 1.00 69.75 70 PHE A N 1
ATOM 531 C CA . PHE A 1 70 ? 4.758 1.579 7.050 1.00 69.75 70 PHE A CA 1
ATOM 532 C C . PHE A 1 70 ? 4.707 2.871 7.878 1.00 69.75 70 PHE A C 1
ATOM 534 O O . PHE A 1 70 ? 3.898 3.024 8.788 1.00 69.75 70 PHE A O 1
ATOM 541 N N . LEU A 1 71 ? 5.605 3.820 7.579 1.00 58.44 71 LEU A N 1
ATOM 542 C CA . LEU A 1 71 ? 5.596 5.157 8.205 1.00 58.44 71 LEU A CA 1
ATOM 543 C C . LEU A 1 71 ? 4.440 6.029 7.724 1.00 58.44 71 LEU A C 1
ATOM 545 O O . LEU A 1 71 ? 4.239 7.131 8.237 1.00 58.44 71 LEU A O 1
ATOM 549 N N . VAL A 1 72 ? 3.707 5.576 6.710 1.00 64.62 72 VAL A N 1
ATOM 550 C CA . VAL A 1 72 ? 2.650 6.377 6.118 1.00 64.62 72 VAL A CA 1
ATOM 551 C C . VAL A 1 72 ? 1.432 6.385 7.024 1.00 64.62 72 VAL A C 1
ATOM 553 O O . VAL A 1 72 ? 0.913 5.340 7.431 1.00 64.62 72 VAL A O 1
ATOM 556 N N . LYS A 1 73 ? 0.958 7.590 7.331 1.00 69.06 73 LYS A N 1
ATOM 557 C CA . LYS A 1 73 ? -0.191 7.788 8.197 1.00 69.06 73 LYS A CA 1
ATOM 558 C C . LYS A 1 73 ? -1.463 7.662 7.373 1.00 69.06 73 LYS A C 1
ATOM 560 O O . LYS A 1 73 ? -2.108 8.641 7.018 1.00 69.06 73 LYS A O 1
ATOM 565 N N . ILE A 1 74 ? -1.919 6.436 7.170 1.00 77.75 74 ILE A N 1
ATOM 566 C CA . ILE A 1 74 ? -3.174 6.172 6.448 1.00 77.75 74 ILE A CA 1
ATOM 567 C C . ILE A 1 74 ? -4.442 6.569 7.227 1.00 77.75 74 ILE A C 1
ATOM 569 O O . ILE A 1 74 ? -5.544 6.338 6.746 1.00 77.75 74 ILE A O 1
ATOM 573 N N . HIS A 1 75 ? -4.315 7.207 8.398 1.00 74.69 75 HIS A N 1
ATOM 574 C CA . HIS A 1 75 ? -5.415 7.709 9.232 1.00 74.69 75 HIS A CA 1
ATOM 575 C C . HIS A 1 75 ? -6.447 8.588 8.498 1.00 74.69 75 HIS A C 1
ATOM 577 O O . HIS A 1 75 ? -7.613 8.590 8.893 1.00 74.69 75 HIS A O 1
ATOM 583 N N . ASN A 1 76 ? -6.040 9.292 7.434 1.00 79.00 76 ASN A N 1
ATOM 584 C CA . ASN A 1 76 ? -6.902 10.169 6.629 1.00 79.00 76 ASN A CA 1
ATOM 585 C C . ASN A 1 76 ? -7.570 9.459 5.436 1.00 79.00 76 ASN A C 1
ATOM 587 O O . ASN A 1 76 ? -8.345 10.076 4.707 1.00 79.00 76 ASN A O 1
ATOM 591 N N . MET A 1 77 ? -7.296 8.170 5.213 1.00 86.75 77 MET A N 1
ATOM 592 C CA . MET A 1 77 ? -7.902 7.394 4.126 1.00 86.75 77 MET A CA 1
ATOM 593 C C . MET A 1 77 ? -9.297 6.902 4.536 1.00 86.75 77 MET A C 1
ATOM 595 O O . MET A 1 77 ? -9.494 5.729 4.846 1.00 86.75 77 MET A O 1
ATOM 599 N N . GLU A 1 78 ? -10.275 7.811 4.569 1.00 85.00 78 GLU A N 1
ATOM 600 C CA . GLU A 1 78 ? -11.623 7.548 5.105 1.00 85.00 78 GLU A CA 1
ATOM 601 C C . GLU A 1 78 ? -12.393 6.434 4.380 1.00 85.00 78 GLU A C 1
ATOM 603 O O . GLU A 1 78 ? -13.238 5.783 4.997 1.00 85.00 78 GLU A O 1
ATOM 608 N N . SER A 1 79 ? -12.100 6.211 3.095 1.00 90.31 79 SER A N 1
ATOM 609 C CA . SER A 1 79 ? -12.736 5.167 2.280 1.00 90.31 79 SER A CA 1
ATOM 610 C C . SER A 1 79 ? -12.149 3.773 2.500 1.00 90.31 79 SER A C 1
ATOM 612 O O . SER A 1 79 ? -12.723 2.809 2.005 1.00 90.31 79 SER A O 1
ATOM 614 N N . LEU A 1 80 ? -11.007 3.648 3.189 1.00 89.50 80 LEU A N 1
ATOM 615 C CA . LEU A 1 80 ? -10.313 2.372 3.334 1.00 89.50 80 LEU A CA 1
ATOM 616 C C . LEU A 1 80 ? -11.116 1.436 4.249 1.00 89.50 80 LEU A C 1
ATOM 618 O O . LEU A 1 80 ? -11.376 1.746 5.409 1.00 89.50 80 LEU A O 1
ATOM 622 N N . GLU A 1 81 ? -11.479 0.264 3.735 1.00 89.19 81 GLU A N 1
ATOM 623 C CA . GLU A 1 81 ? -12.268 -0.756 4.442 1.00 89.19 81 GLU A CA 1
ATOM 624 C C . GLU A 1 81 ? -11.508 -2.077 4.619 1.00 89.19 81 GLU A C 1
ATOM 626 O O . GLU A 1 81 ? -11.849 -2.881 5.498 1.00 89.19 81 GLU A O 1
ATOM 631 N N . PHE A 1 82 ? -10.456 -2.282 3.821 1.00 89.00 82 PHE A N 1
ATOM 632 C CA . PHE A 1 82 ? -9.605 -3.464 3.867 1.00 89.00 82 PHE A CA 1
ATOM 633 C C . PHE A 1 82 ? -8.123 -3.104 3.731 1.00 89.00 82 PHE A C 1
ATOM 635 O O . PHE A 1 82 ? -7.700 -2.497 2.743 1.00 89.00 82 PHE A O 1
ATOM 642 N N . LEU A 1 83 ? -7.331 -3.574 4.695 1.00 89.19 83 LEU A N 1
ATOM 643 C CA . LEU A 1 83 ? -5.871 -3.551 4.667 1.00 89.19 83 LEU A CA 1
ATOM 644 C C . LEU A 1 83 ? -5.337 -4.943 5.014 1.00 89.19 83 LEU A C 1
ATOM 646 O O . LEU A 1 83 ? -5.613 -5.456 6.101 1.00 89.19 83 LEU A O 1
ATOM 650 N N . ASN A 1 84 ? -4.548 -5.533 4.116 1.00 90.44 84 ASN A N 1
ATOM 651 C CA . ASN A 1 84 ? -3.859 -6.798 4.371 1.00 90.44 84 ASN A CA 1
ATOM 652 C C . ASN A 1 84 ? -2.343 -6.604 4.419 1.00 90.44 84 ASN A C 1
ATOM 654 O O . ASN A 1 84 ? -1.741 -6.220 3.422 1.00 90.44 84 ASN A O 1
ATOM 658 N N . LEU A 1 85 ? -1.741 -6.937 5.561 1.00 89.88 85 LEU A N 1
ATOM 659 C CA . LEU A 1 85 ? -0.290 -6.948 5.798 1.00 89.88 85 LEU A CA 1
ATOM 660 C C . LEU A 1 85 ? 0.215 -8.341 6.228 1.00 89.88 85 LEU A C 1
ATOM 662 O O . LEU A 1 85 ? 1.330 -8.474 6.731 1.00 89.88 85 LEU A O 1
ATOM 666 N N . SER A 1 86 ? -0.606 -9.388 6.077 1.00 90.44 86 SER A N 1
ATOM 667 C CA . SER A 1 86 ? -0.235 -10.756 6.473 1.00 90.44 86 SER A CA 1
ATOM 668 C C . SER A 1 86 ? 1.036 -11.219 5.763 1.00 90.44 86 SER A C 1
ATOM 670 O O . SER A 1 86 ? 1.195 -11.000 4.566 1.00 90.44 86 SER A O 1
ATOM 672 N N . GLY A 1 87 ? 1.957 -11.864 6.481 1.00 91.38 87 GLY A N 1
ATOM 673 C CA . GLY A 1 87 ? 3.203 -12.373 5.894 1.00 91.38 87 GLY A CA 1
ATOM 674 C C . GLY A 1 87 ? 4.230 -11.306 5.468 1.00 91.38 87 GLY A C 1
ATOM 675 O O . GLY A 1 87 ? 5.206 -11.654 4.798 1.00 91.38 87 GLY A O 1
ATOM 676 N N . CYS A 1 88 ? 4.055 -10.032 5.842 1.00 91.69 88 CYS A N 1
ATOM 677 C CA . CYS A 1 88 ? 5.069 -8.979 5.680 1.00 91.69 88 CYS A CA 1
ATOM 678 C C . CYS A 1 88 ? 6.161 -9.105 6.755 1.00 91.69 88 CYS A C 1
ATOM 680 O O . CYS A 1 88 ? 6.177 -8.383 7.747 1.00 91.69 88 CYS A O 1
ATOM 682 N N . THR A 1 89 ? 7.074 -10.058 6.578 1.00 91.00 89 THR A N 1
ATOM 683 C CA . THR A 1 89 ? 8.038 -10.470 7.616 1.00 91.00 89 THR A CA 1
ATOM 684 C C . THR A 1 89 ? 9.113 -9.439 7.966 1.00 91.00 89 THR A C 1
ATOM 686 O O . THR A 1 89 ? 9.693 -9.531 9.044 1.00 91.00 89 THR A O 1
ATOM 689 N N . ALA A 1 90 ? 9.421 -8.494 7.072 1.00 91.88 90 ALA A N 1
ATOM 690 C CA . ALA A 1 90 ? 10.416 -7.449 7.328 1.00 91.88 90 ALA A CA 1
ATOM 691 C C . ALA A 1 90 ? 9.820 -6.164 7.923 1.00 91.88 90 ALA A C 1
ATOM 693 O O . ALA A 1 90 ? 10.581 -5.256 8.267 1.00 91.88 90 ALA A O 1
ATOM 694 N N . LEU A 1 91 ? 8.492 -6.096 8.062 1.00 87.62 91 LEU A N 1
ATOM 695 C CA . LEU A 1 91 ? 7.792 -4.900 8.503 1.00 87.62 91 LEU A CA 1
ATOM 696 C C . LEU A 1 91 ? 8.059 -4.639 9.988 1.00 87.62 91 LEU A C 1
ATOM 698 O O . LEU A 1 91 ? 7.764 -5.481 10.839 1.00 87.62 91 LEU A O 1
ATOM 702 N N . LYS A 1 92 ? 8.622 -3.468 10.303 1.00 82.81 92 LYS A N 1
ATOM 703 C CA . LYS A 1 92 ? 9.010 -3.106 11.681 1.00 82.81 92 LYS A CA 1
ATOM 704 C C . LYS A 1 92 ? 8.043 -2.154 12.376 1.00 82.81 92 LYS A C 1
ATOM 706 O O . LYS A 1 92 ? 8.033 -2.098 13.604 1.00 82.81 92 LYS A O 1
ATOM 711 N N . SER A 1 93 ? 7.269 -1.392 11.611 1.00 78.88 93 SER A N 1
ATOM 712 C CA . SER A 1 93 ? 6.334 -0.383 12.109 1.00 78.88 93 SER A CA 1
ATOM 713 C C . SER A 1 93 ? 4.935 -0.633 11.542 1.00 78.88 93 SER A C 1
ATOM 715 O O . SER A 1 93 ? 4.778 -1.259 10.494 1.00 78.88 93 SER A O 1
ATOM 717 N N . PHE A 1 94 ? 3.910 -0.159 12.248 1.00 76.38 94 PHE A N 1
ATOM 718 C CA . PHE A 1 94 ? 2.519 -0.300 11.827 1.00 76.38 94 PHE A CA 1
ATOM 719 C C . PHE A 1 94 ? 1.868 1.074 11.679 1.00 76.38 94 PHE A C 1
ATOM 721 O O . PHE A 1 94 ? 2.174 1.969 12.472 1.00 76.38 94 PHE A O 1
ATOM 728 N N . PRO A 1 95 ? 0.955 1.239 10.706 1.00 76.06 95 PRO A N 1
ATOM 729 C CA . PRO A 1 95 ? 0.255 2.499 10.524 1.00 76.06 95 PRO A CA 1
ATOM 730 C C . PRO A 1 95 ? -0.642 2.862 11.698 1.00 76.06 95 PRO A C 1
ATOM 732 O O . PRO A 1 95 ? -1.273 2.002 12.315 1.00 76.06 95 PRO A O 1
ATOM 735 N N . GLU A 1 96 ? -0.837 4.164 11.885 1.00 76.06 96 GLU A N 1
ATOM 736 C CA . GLU A 1 96 ? -2.063 4.672 12.495 1.00 76.06 96 GLU A CA 1
ATOM 737 C C . GLU A 1 96 ? -3.218 4.477 11.509 1.00 76.06 96 GLU A C 1
ATOM 739 O O . GLU A 1 96 ? -3.215 5.048 10.415 1.00 76.06 96 GLU A O 1
ATOM 744 N N . ILE A 1 97 ? -4.192 3.648 11.884 1.00 73.00 97 ILE A N 1
ATOM 745 C CA . ILE A 1 97 ? -5.252 3.213 10.974 1.00 73.00 97 ILE A CA 1
ATOM 746 C C . ILE A 1 97 ? -6.572 3.962 11.214 1.00 73.00 97 ILE A C 1
ATOM 748 O O . ILE A 1 97 ? -6.872 4.293 12.367 1.00 73.00 97 ILE A O 1
ATOM 752 N N . PRO A 1 98 ? -7.386 4.245 10.170 1.00 69.94 98 PRO A N 1
ATOM 753 C CA . PRO A 1 98 ? -8.673 4.909 10.348 1.00 69.94 98 PRO A CA 1
ATOM 754 C C . PRO A 1 98 ? -9.610 4.129 11.272 1.00 69.94 98 PRO A C 1
ATOM 756 O O . PRO A 1 98 ? -9.684 2.902 11.230 1.00 69.94 98 PRO A O 1
ATOM 759 N N . LYS A 1 99 ? -10.426 4.853 12.047 1.00 66.56 99 LYS A N 1
ATOM 760 C CA . LYS A 1 99 ? -11.399 4.274 12.997 1.00 66.56 99 LYS A CA 1
ATOM 761 C C . LYS A 1 99 ? -12.471 3.377 12.352 1.00 66.56 99 LYS A C 1
ATOM 763 O O . LYS A 1 99 ? -13.221 2.736 13.081 1.00 66.56 99 LYS A O 1
ATOM 768 N N . ARG A 1 100 ? -12.608 3.394 11.021 1.00 64.81 100 ARG A N 1
ATOM 769 C CA . ARG A 1 100 ? -13.737 2.811 10.275 1.00 64.81 100 ARG A CA 1
ATOM 770 C C . ARG A 1 100 ? -13.419 1.564 9.460 1.00 64.81 100 ARG A C 1
ATOM 772 O O . ARG A 1 100 ? -14.343 1.015 8.872 1.00 64.81 100 ARG A O 1
ATOM 779 N N . VAL A 1 101 ? -12.172 1.113 9.402 1.00 63.50 101 VAL A N 1
ATOM 780 C CA . VAL A 1 101 ? -11.831 -0.046 8.571 1.00 63.50 101 VAL A CA 1
ATOM 781 C C . VAL A 1 101 ? -12.565 -1.285 9.111 1.00 63.50 101 VAL A C 1
ATOM 783 O O . VAL A 1 101 ? -12.285 -1.772 10.208 1.00 63.50 101 VAL A O 1
ATOM 786 N N . GLY A 1 102 ? -13.566 -1.747 8.355 1.00 56.56 102 GLY A N 1
ATOM 787 C CA . GLY A 1 102 ? -14.523 -2.771 8.786 1.00 56.56 102 GLY A CA 1
ATOM 788 C C . GLY A 1 102 ? -13.955 -4.190 8.805 1.00 56.56 102 GLY A C 1
ATOM 789 O O . GLY A 1 102 ? -14.484 -5.052 9.506 1.00 56.56 102 GLY A O 1
ATOM 790 N N . SER A 1 103 ? -12.860 -4.432 8.078 1.00 60.12 103 SER A N 1
ATOM 791 C CA . SER A 1 103 ? -12.139 -5.704 8.088 1.00 60.12 103 SER A CA 1
ATOM 792 C C . SER A 1 103 ? -10.627 -5.477 8.125 1.00 60.12 103 SER A C 1
ATOM 794 O O . SER A 1 103 ? -9.999 -5.102 7.138 1.00 60.12 103 SER A O 1
ATOM 796 N N . PHE A 1 104 ? -10.033 -5.727 9.290 1.00 61.06 104 PHE A N 1
ATOM 797 C CA . PHE A 1 104 ? -8.587 -5.833 9.449 1.00 61.06 104 PHE A CA 1
ATOM 798 C C . PHE A 1 104 ? -8.210 -7.295 9.614 1.00 61.06 104 PHE A C 1
ATOM 800 O O . PHE A 1 104 ? -8.509 -7.898 10.644 1.00 61.06 104 PHE A O 1
ATOM 807 N N . GLN A 1 105 ? -7.536 -7.874 8.621 1.00 55.06 105 GLN A N 1
ATOM 808 C CA . GLN A 1 105 ? -6.959 -9.205 8.770 1.00 55.06 105 GLN A CA 1
ATOM 809 C C . GLN A 1 105 ? -5.479 -9.063 9.133 1.00 55.06 105 GLN A C 1
ATOM 811 O O . GLN A 1 105 ? -4.623 -8.852 8.276 1.00 55.06 105 GLN A O 1
ATOM 816 N N . TYR A 1 106 ? -5.196 -9.171 10.430 1.00 61.31 106 TYR A N 1
ATOM 817 C CA . TYR A 1 106 ? -3.845 -9.273 10.969 1.00 61.31 106 TYR A CA 1
ATOM 818 C C . TYR A 1 106 ? -3.561 -10.755 11.245 1.00 61.31 106 TYR A C 1
ATOM 820 O O . TYR A 1 106 ? -4.184 -11.354 12.119 1.00 61.31 106 TYR A O 1
ATOM 828 N N . LEU A 1 107 ? -2.669 -11.368 10.471 1.00 46.28 107 LEU A N 1
ATOM 829 C CA . LEU A 1 107 ? -2.101 -12.682 10.772 1.00 46.28 107 LEU A CA 1
ATOM 830 C C . LEU A 1 107 ? -0.584 -12.512 10.741 1.00 46.28 107 LEU A C 1
ATOM 832 O O . LEU A 1 107 ? -0.013 -12.293 9.669 1.00 46.28 107 LEU A O 1
ATOM 836 N N . ILE A 1 108 ? 0.005 -12.523 11.939 1.00 50.22 108 ILE A N 1
ATOM 837 C CA . ILE A 1 108 ? 1.448 -12.668 12.156 1.00 50.22 108 ILE A CA 1
ATOM 838 C C . ILE A 1 108 ? 1.812 -14.125 11.883 1.00 50.22 108 ILE A C 1
ATOM 840 O O . ILE A 1 108 ? 1.071 -14.999 12.392 1.00 50.22 108 ILE A O 1
#

InterPro domains:
  IPR032675 Leucine-rich repeat domain superfamily [G3DSA:3.80.10.10] (1-108)